Protein AF-A0A4S2MBJ7-F1 (afdb_monomer_lite)

Structure (mmCIF, N/CA/C/O backbone):
data_AF-A0A4S2MBJ7-F1
#
_entry.id   AF-A0A4S2MBJ7-F1
#
loop_
_atom_site.group_PDB
_atom_site.id
_atom_site.type_symbol
_atom_site.label_atom_id
_atom_site.label_alt_id
_atom_site.label_comp_id
_atom_site.label_asym_id
_atom_site.label_entity_id
_atom_site.label_seq_id
_atom_site.pdbx_PDB_ins_code
_atom_site.Cartn_x
_atom_site.Cartn_y
_atom_site.Cartn_z
_atom_site.occupancy
_atom_site.B_iso_or_equiv
_atom_site.auth_seq_id
_atom_site.auth_comp_id
_atom_site.auth_asym_id
_atom_site.auth_atom_id
_atom_site.pdbx_PDB_model_num
ATOM 1 N N . GLU A 1 1 ? -9.743 14.849 -0.205 1.00 60.78 1 GLU A N 1
ATOM 2 C CA . GLU A 1 1 ? -10.531 13.673 0.219 1.00 60.78 1 GLU A CA 1
ATOM 3 C C . GLU A 1 1 ? -9.682 12.418 0.472 1.00 60.78 1 GLU A C 1
ATOM 5 O O . GLU A 1 1 ? -9.339 12.201 1.622 1.00 60.78 1 GLU A O 1
ATOM 10 N N . ARG A 1 2 ? -9.233 11.635 -0.532 1.00 72.56 2 ARG A N 1
ATOM 11 C CA . ARG A 1 2 ? -8.493 10.363 -0.284 1.00 72.56 2 ARG A CA 1
ATOM 12 C C . ARG A 1 2 ? -7.245 10.479 0.608 1.00 72.56 2 ARG A C 1
ATOM 14 O O . ARG A 1 2 ? -7.073 9.661 1.504 1.00 72.56 2 ARG A O 1
ATOM 21 N N . ILE A 1 3 ? -6.382 11.467 0.362 1.00 81.25 3 ILE A N 1
ATOM 22 C CA . ILE A 1 3 ? -5.142 11.685 1.137 1.00 81.25 3 ILE A CA 1
ATOM 23 C C . ILE A 1 3 ? -5.468 12.045 2.595 1.00 81.25 3 ILE A C 1
ATOM 25 O O . ILE A 1 3 ? -4.878 11.509 3.526 1.00 81.25 3 ILE A O 1
ATOM 29 N N . GLU A 1 4 ? -6.472 12.891 2.802 1.00 84.75 4 GLU A N 1
ATOM 30 C CA . GLU 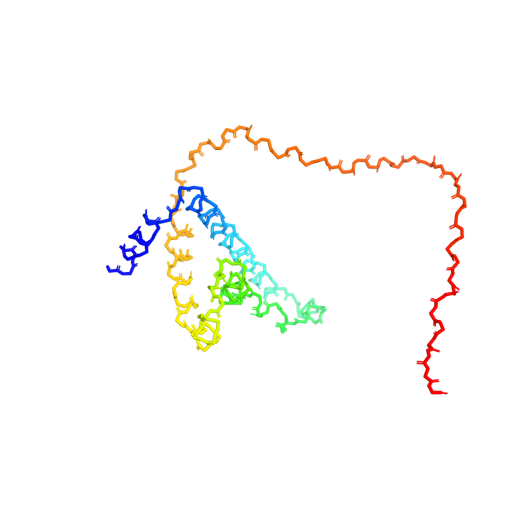A 1 4 ? -6.938 13.311 4.125 1.00 84.75 4 GLU A CA 1
ATOM 31 C C . GLU A 1 4 ? -7.528 12.140 4.922 1.00 84.75 4 GLU A C 1
ATOM 33 O O . GLU A 1 4 ? -7.189 11.951 6.089 1.00 84.75 4 GLU A O 1
ATOM 38 N N . THR A 1 5 ? -8.322 11.277 4.277 1.00 88.38 5 THR A N 1
ATOM 39 C CA . THR A 1 5 ? -8.821 10.038 4.893 1.00 88.38 5 THR A CA 1
ATOM 40 C C . THR A 1 5 ? -7.679 9.111 5.308 1.00 88.38 5 THR A C 1
ATOM 42 O O . THR A 1 5 ? -7.733 8.515 6.385 1.00 88.38 5 THR A O 1
ATOM 45 N N . VAL A 1 6 ? -6.625 9.003 4.491 1.00 89.56 6 VAL A N 1
ATOM 46 C CA . VAL A 1 6 ? -5.429 8.227 4.843 1.00 89.56 6 VAL A CA 1
ATOM 47 C C . VAL A 1 6 ? -4.712 8.854 6.038 1.00 89.56 6 VAL A C 1
ATOM 49 O O . VAL A 1 6 ? -4.372 8.129 6.969 1.00 89.56 6 VAL A O 1
ATOM 52 N N . HIS A 1 7 ? -4.534 10.176 6.089 1.00 89.38 7 HIS A N 1
ATOM 53 C CA . HIS A 1 7 ? -3.932 10.838 7.252 1.00 89.38 7 HIS A CA 1
ATOM 54 C C . HIS A 1 7 ? -4.756 10.652 8.530 1.00 89.38 7 HIS A C 1
ATOM 56 O O . HIS A 1 7 ? -4.183 10.349 9.576 1.00 89.38 7 HIS A O 1
ATOM 62 N N . LEU A 1 8 ? -6.086 10.742 8.448 1.00 92.81 8 LEU A N 1
ATOM 63 C CA . LEU A 1 8 ? -6.993 10.451 9.564 1.00 92.81 8 LEU A CA 1
ATOM 64 C C . LEU A 1 8 ? -6.882 8.992 10.023 1.00 92.81 8 LEU A C 1
ATOM 66 O O . LEU A 1 8 ? -6.863 8.718 11.223 1.00 92.81 8 LEU A O 1
ATOM 70 N N . PHE A 1 9 ? -6.779 8.048 9.087 1.00 91.50 9 PHE A N 1
ATOM 71 C CA . PHE A 1 9 ? -6.526 6.642 9.400 1.00 91.50 9 PHE A CA 1
ATOM 72 C C . PHE A 1 9 ? -5.176 6.458 10.106 1.00 91.50 9 PHE A C 1
ATOM 74 O O . PHE A 1 9 ? -5.115 5.843 11.170 1.00 91.50 9 PHE A O 1
ATOM 81 N N . LEU A 1 10 ? -4.102 7.038 9.566 1.00 90.94 10 LEU A N 1
ATOM 82 C CA . LEU A 1 10 ? -2.768 6.962 10.158 1.00 90.94 10 LEU A CA 1
ATOM 83 C C . LEU A 1 10 ? -2.747 7.596 11.556 1.00 90.94 10 LEU A C 1
ATOM 85 O O . LEU A 1 10 ? -2.129 7.048 12.468 1.00 90.94 10 LEU A O 1
ATOM 89 N N . ALA A 1 11 ? -3.465 8.700 11.769 1.00 91.69 11 ALA A N 1
ATOM 90 C CA . ALA A 1 11 ? -3.575 9.361 13.068 1.00 91.69 11 ALA A CA 1
ATOM 91 C C . ALA A 1 11 ? -4.140 8.437 14.166 1.00 91.69 11 ALA A C 1
ATOM 93 O O . ALA A 1 11 ? -3.724 8.546 15.321 1.00 91.69 11 ALA A O 1
ATOM 94 N N . LYS A 1 12 ? -5.008 7.484 13.801 1.00 94.12 12 LYS A N 1
ATOM 95 C CA . LYS A 1 12 ? -5.584 6.485 14.720 1.00 94.12 12 LYS A CA 1
ATOM 96 C C . LYS A 1 12 ? -4.634 5.333 15.062 1.00 94.12 12 LYS A C 1
ATOM 98 O O . LYS A 1 12 ? -4.880 4.618 16.028 1.00 94.12 12 LYS A O 1
ATOM 103 N N . LEU A 1 13 ? -3.571 5.124 14.285 1.00 90.69 13 LEU A N 1
ATOM 104 C CA . LEU A 1 13 ? -2.595 4.069 14.557 1.00 90.69 13 LEU A CA 1
ATOM 105 C C . LEU A 1 13 ? -1.627 4.478 15.681 1.00 90.69 13 LEU A C 1
ATOM 107 O O . LEU A 1 13 ? -1.227 5.645 15.751 1.00 90.69 13 LEU A O 1
ATOM 111 N N . PRO A 1 14 ? -1.157 3.521 16.506 1.00 95.44 14 PRO A N 1
ATOM 112 C CA . PRO A 1 14 ? -0.040 3.750 17.417 1.00 95.44 14 PRO A CA 1
ATOM 113 C C . PRO A 1 14 ? 1.183 4.315 16.685 1.00 95.44 14 PRO A C 1
ATOM 115 O O . PRO A 1 14 ? 1.459 3.948 15.540 1.00 95.44 14 PRO A O 1
ATOM 118 N N . HIS A 1 15 ? 1.951 5.181 17.354 1.00 89.94 15 HIS A N 1
ATOM 119 C CA . HIS A 1 15 ? 3.085 5.873 16.732 1.00 89.94 15 HIS A CA 1
ATOM 120 C C . HIS A 1 15 ? 4.090 4.905 16.083 1.00 89.94 15 HIS A C 1
ATOM 122 O O . HIS A 1 15 ? 4.434 5.085 14.917 1.00 89.94 15 HIS A O 1
ATOM 128 N N . LEU A 1 16 ? 4.480 3.835 16.784 1.00 93.31 16 LEU A N 1
ATOM 129 C CA . LEU A 1 16 ? 5.397 2.823 16.246 1.00 93.31 16 LEU A CA 1
ATOM 130 C C . LEU A 1 16 ? 4.850 2.146 14.982 1.00 93.31 16 LEU A C 1
ATOM 132 O O . LEU A 1 16 ? 5.592 1.933 14.026 1.00 93.31 16 LEU A O 1
ATOM 136 N N . HIS A 1 17 ? 3.545 1.860 14.940 1.00 92.25 17 HIS A N 1
ATOM 137 C CA . HIS A 1 17 ? 2.913 1.247 13.770 1.00 92.25 17 HIS A CA 1
ATOM 138 C C . HIS A 1 17 ? 2.916 2.205 12.579 1.00 92.25 17 HIS A C 1
ATOM 140 O O . HIS A 1 17 ? 3.201 1.773 11.466 1.00 92.25 17 HIS A O 1
ATOM 146 N N . ARG A 1 18 ? 2.667 3.505 12.797 1.00 92.62 18 ARG A N 1
ATOM 147 C CA . ARG A 1 18 ? 2.778 4.519 11.735 1.00 92.62 18 ARG A CA 1
ATOM 148 C C . ARG A 1 18 ? 4.184 4.582 11.146 1.00 92.62 18 ARG A C 1
ATOM 150 O O . ARG A 1 18 ? 4.327 4.583 9.926 1.00 92.62 18 ARG A O 1
ATOM 157 N N . VAL A 1 19 ? 5.206 4.653 12.002 1.00 90.75 19 VAL A N 1
ATOM 158 C CA . VAL A 1 19 ? 6.609 4.760 11.570 1.00 90.75 19 VAL A CA 1
ATOM 159 C C . VAL A 1 19 ? 7.019 3.509 10.796 1.00 90.75 19 VAL A C 1
ATOM 161 O O . VAL A 1 19 ? 7.544 3.619 9.688 1.00 90.75 19 VAL A O 1
ATOM 164 N N . CYS A 1 20 ? 6.706 2.325 11.329 1.00 92.88 20 CYS A N 1
ATOM 165 C CA . CYS A 1 20 ? 6.974 1.053 10.662 1.00 92.88 20 CYS A CA 1
ATOM 166 C C . CYS A 1 20 ? 6.260 0.966 9.306 1.00 92.88 20 CYS A C 1
ATOM 168 O O . CYS A 1 20 ? 6.893 0.668 8.294 1.00 92.88 20 CYS A O 1
ATOM 170 N N . LEU A 1 21 ? 4.968 1.306 9.256 1.00 92.75 21 LEU A N 1
ATOM 171 C CA . LEU A 1 21 ? 4.187 1.297 8.021 1.00 92.75 21 LEU A CA 1
ATOM 172 C C . LEU A 1 21 ? 4.761 2.265 6.979 1.00 92.75 21 LEU A C 1
ATOM 174 O O . LEU A 1 21 ? 4.885 1.895 5.816 1.00 92.75 21 LEU A O 1
ATOM 178 N N . SER A 1 22 ? 5.168 3.472 7.383 1.00 91.81 22 SER A N 1
ATOM 179 C CA . SER A 1 22 ? 5.835 4.425 6.486 1.00 91.81 22 SER A CA 1
ATOM 180 C C . SER A 1 22 ? 7.139 3.860 5.924 1.00 91.81 22 SER A C 1
ATOM 182 O O . SER A 1 22 ? 7.365 3.940 4.717 1.00 91.81 22 SER A O 1
ATOM 184 N N . HIS A 1 23 ? 7.966 3.240 6.769 1.00 91.38 23 HIS A N 1
ATOM 185 C CA . HIS A 1 23 ? 9.217 2.623 6.335 1.00 91.38 23 HIS A CA 1
ATOM 186 C C . HIS A 1 23 ? 8.976 1.493 5.324 1.00 91.38 23 HIS A C 1
ATOM 188 O O . HIS A 1 23 ? 9.611 1.463 4.271 1.00 91.38 23 HIS A O 1
ATOM 194 N N . VAL A 1 24 ? 8.003 0.617 5.595 1.00 91.75 24 VAL A N 1
ATOM 195 C CA . VAL A 1 24 ? 7.608 -0.463 4.679 1.00 91.75 24 VAL A CA 1
ATOM 196 C C . VAL A 1 24 ? 7.126 0.094 3.338 1.00 91.75 24 VAL A C 1
ATOM 198 O O . VAL A 1 24 ? 7.572 -0.381 2.296 1.00 91.75 24 VAL A O 1
ATOM 201 N N . MET A 1 25 ? 6.267 1.119 3.333 1.00 92.50 25 MET A N 1
ATOM 202 C CA . MET A 1 25 ? 5.749 1.699 2.084 1.00 92.50 25 MET A CA 1
ATOM 203 C C . MET A 1 25 ? 6.845 2.375 1.253 1.00 92.50 25 MET A C 1
ATOM 205 O O . MET A 1 25 ? 6.881 2.193 0.038 1.00 92.50 25 MET A O 1
ATOM 209 N N . LYS A 1 26 ? 7.786 3.080 1.892 1.00 90.88 26 LYS A N 1
ATOM 210 C CA . LYS A 1 26 ? 8.958 3.659 1.210 1.00 90.88 26 LYS A CA 1
ATOM 211 C C . LYS A 1 26 ? 9.877 2.583 0.635 1.00 90.88 26 LYS A C 1
ATOM 213 O O . LYS A 1 26 ? 10.347 2.710 -0.493 1.00 90.88 26 LYS A O 1
ATOM 218 N N . HIS A 1 27 ? 10.117 1.507 1.383 1.00 89.69 27 HIS A N 1
ATOM 219 C CA . HIS A 1 27 ? 10.926 0.395 0.891 1.00 89.69 27 HIS A CA 1
ATOM 220 C C . HIS A 1 27 ? 10.270 -0.296 -0.312 1.00 89.69 27 HIS A C 1
ATOM 222 O O . HIS A 1 27 ? 10.941 -0.601 -1.297 1.00 89.69 27 HIS A O 1
ATOM 228 N N . LEU A 1 28 ? 8.950 -0.482 -0.271 1.00 88.44 28 LEU A N 1
ATOM 229 C CA . LEU A 1 28 ? 8.193 -1.013 -1.401 1.00 88.44 28 LEU A CA 1
ATOM 230 C C . LEU A 1 28 ? 8.289 -0.122 -2.641 1.00 88.44 28 LEU A C 1
ATOM 232 O O . LEU A 1 28 ? 8.446 -0.646 -3.742 1.00 88.44 28 LEU A O 1
ATOM 236 N N . ASP A 1 29 ? 8.249 1.201 -2.478 1.00 88.44 29 ASP A N 1
ATOM 237 C CA . ASP A 1 29 ? 8.426 2.134 -3.594 1.00 88.44 29 ASP A CA 1
ATOM 238 C C . ASP A 1 29 ? 9.830 2.052 -4.206 1.00 88.44 29 ASP A C 1
ATOM 240 O O . ASP A 1 29 ? 9.980 2.025 -5.431 1.00 88.44 29 ASP A O 1
ATOM 244 N N . PHE A 1 30 ? 10.858 1.910 -3.365 1.00 88.56 30 PHE A N 1
ATOM 245 C CA . PHE A 1 30 ? 12.226 1.676 -3.820 1.00 88.56 30 PHE A CA 1
ATOM 246 C C . PHE A 1 30 ? 12.337 0.391 -4.651 1.00 88.56 30 PHE A C 1
ATOM 248 O O . PHE A 1 30 ? 12.830 0.431 -5.782 1.00 88.56 30 PHE A O 1
ATOM 255 N N . VAL A 1 31 ? 11.845 -0.738 -4.124 1.00 85.75 31 VAL A N 1
ATOM 256 C CA . VAL A 1 31 ? 11.870 -2.033 -4.826 1.00 85.75 31 VAL A CA 1
ATOM 257 C C . VAL A 1 31 ? 11.108 -1.936 -6.145 1.00 85.75 31 VAL A C 1
ATOM 259 O O . VAL A 1 31 ? 11.619 -2.347 -7.188 1.00 85.75 31 VAL A O 1
ATOM 262 N N . TRP A 1 32 ? 9.918 -1.337 -6.126 1.00 83.31 32 TRP A N 1
ATOM 263 C CA . TRP A 1 32 ? 9.095 -1.177 -7.318 1.00 83.31 32 TRP A CA 1
ATOM 264 C C . TRP A 1 32 ? 9.768 -0.297 -8.380 1.00 83.31 32 TRP A C 1
ATOM 266 O O . TRP A 1 32 ? 9.811 -0.650 -9.562 1.00 83.31 32 TRP A O 1
ATOM 276 N N . SER A 1 33 ? 10.358 0.826 -7.976 1.00 84.25 33 SER A N 1
ATOM 277 C CA . SER A 1 33 ? 11.097 1.711 -8.877 1.00 84.25 33 SER A CA 1
ATOM 278 C C . SER A 1 33 ? 12.347 1.045 -9.452 1.00 84.25 33 SER A C 1
ATOM 280 O O . SER A 1 33 ? 12.626 1.205 -10.643 1.00 84.25 33 SER A O 1
ATOM 282 N N . HIS A 1 34 ? 13.065 0.250 -8.656 1.00 83.88 34 HIS A N 1
ATOM 283 C CA . HIS A 1 34 ? 14.194 -0.547 -9.135 1.00 83.88 34 HIS A CA 1
ATOM 284 C C . HIS A 1 34 ? 13.755 -1.584 -10.179 1.00 83.88 34 HIS A C 1
ATOM 286 O O . HIS A 1 34 ? 14.369 -1.693 -11.239 1.00 83.88 34 HIS A O 1
ATOM 292 N N . GLN A 1 35 ? 12.652 -2.294 -9.934 1.00 81.94 35 GLN A N 1
ATOM 293 C CA . GLN A 1 35 ? 12.114 -3.274 -10.881 1.00 81.94 35 GLN A CA 1
ATOM 294 C C . GLN A 1 35 ? 11.710 -2.649 -12.217 1.00 81.94 35 GLN A C 1
ATOM 296 O O . GLN A 1 35 ? 12.028 -3.212 -13.263 1.00 81.94 35 GLN A O 1
ATOM 301 N N . ARG A 1 36 ? 11.081 -1.465 -12.205 1.00 81.19 36 ARG A N 1
ATOM 302 C CA . ARG A 1 36 ? 10.754 -0.735 -13.444 1.00 81.19 36 ARG A CA 1
ATOM 303 C C . ARG A 1 36 ? 12.006 -0.364 -14.239 1.00 81.19 36 ARG A C 1
ATOM 305 O O . ARG A 1 36 ? 12.015 -0.512 -15.458 1.00 81.19 36 ARG A O 1
ATOM 312 N N . LYS A 1 37 ? 13.067 0.089 -13.562 1.00 82.81 37 LYS A N 1
ATOM 313 C CA . LYS A 1 37 ? 14.353 0.405 -14.207 1.00 82.81 37 LYS A CA 1
ATOM 314 C C . LYS A 1 37 ? 15.011 -0.842 -14.796 1.00 82.81 37 LYS A C 1
ATOM 316 O O . LYS A 1 37 ? 15.436 -0.809 -15.946 1.00 82.81 37 LYS A O 1
ATOM 321 N N . LEU A 1 38 ? 15.036 -1.942 -14.043 1.00 80.50 38 LEU A N 1
ATOM 322 C CA . LEU A 1 38 ? 15.561 -3.223 -14.516 1.00 80.50 38 LEU A CA 1
ATOM 323 C C . LEU A 1 38 ? 14.786 -3.725 -15.742 1.00 80.50 38 LEU A C 1
ATOM 325 O O . LEU A 1 38 ? 15.388 -4.180 -16.708 1.00 80.50 38 LEU A O 1
ATOM 329 N N . GLN A 1 39 ? 13.458 -3.597 -15.737 1.00 76.00 39 GLN A N 1
ATOM 330 C CA . GLN A 1 39 ? 12.629 -3.957 -16.884 1.00 76.00 39 GLN A CA 1
ATOM 331 C C . GLN A 1 39 ? 12.942 -3.092 -18.109 1.00 76.00 39 GLN A C 1
ATOM 333 O O . GLN A 1 39 ? 13.059 -3.628 -19.208 1.00 76.00 39 GLN A O 1
ATOM 338 N N . ALA A 1 40 ? 13.079 -1.775 -17.930 1.00 79.00 40 ALA A N 1
ATOM 339 C CA . ALA A 1 40 ? 13.435 -0.869 -19.018 1.00 79.00 40 ALA A CA 1
ATOM 340 C C . ALA A 1 40 ? 14.790 -1.249 -19.634 1.00 79.00 40 ALA A C 1
ATOM 342 O O . ALA A 1 40 ? 14.897 -1.336 -20.854 1.00 79.00 40 ALA A O 1
ATOM 343 N N . TYR A 1 41 ? 15.776 -1.567 -18.792 1.00 77.88 41 TYR A N 1
ATOM 344 C CA . TYR A 1 41 ? 17.090 -2.036 -19.225 1.00 77.88 41 TYR A CA 1
ATOM 345 C C . TYR A 1 41 ? 17.003 -3.358 -20.008 1.00 77.88 41 TYR A C 1
ATOM 347 O O . TYR A 1 41 ? 17.478 -3.453 -21.135 1.00 77.88 41 TYR A O 1
ATOM 355 N N . LEU A 1 42 ? 16.296 -4.361 -19.480 1.00 72.31 42 LEU A N 1
ATOM 356 C CA . LEU A 1 42 ? 16.113 -5.649 -20.164 1.00 72.31 42 LEU A CA 1
ATOM 357 C C . LEU A 1 42 ? 15.299 -5.533 -21.465 1.00 72.31 42 LEU A C 1
ATOM 359 O O . LEU A 1 42 ? 15.456 -6.346 -22.376 1.00 72.31 42 LEU A O 1
ATOM 363 N N . ALA A 1 43 ? 14.422 -4.534 -21.581 1.00 70.81 43 ALA A N 1
ATOM 364 C CA . ALA A 1 43 ? 13.683 -4.273 -22.812 1.00 70.81 43 ALA A CA 1
ATOM 365 C C . ALA A 1 43 ? 14.594 -3.744 -23.933 1.00 70.81 43 ALA A C 1
ATOM 367 O O . ALA A 1 43 ? 14.335 -4.050 -25.101 1.00 70.81 43 ALA A O 1
ATOM 368 N N . THR A 1 44 ? 15.654 -3.011 -23.585 1.00 73.12 44 THR A N 1
ATOM 369 C CA . THR A 1 44 ? 16.654 -2.481 -24.525 1.00 73.12 44 THR A CA 1
ATOM 370 C C . THR A 1 44 ? 17.751 -3.481 -24.907 1.00 73.12 44 THR A C 1
ATOM 372 O O . THR A 1 44 ? 18.457 -3.243 -25.881 1.00 73.12 44 THR A O 1
ATOM 375 N N . GLU A 1 45 ? 17.869 -4.610 -24.201 1.00 67.00 45 GLU A N 1
ATOM 376 C CA . GLU A 1 45 ? 18.889 -5.628 -24.478 1.00 67.00 45 GLU A CA 1
ATOM 377 C C . GLU A 1 45 ? 18.602 -6.449 -25.763 1.00 67.00 45 GLU A C 1
ATOM 379 O O . GLU A 1 45 ? 17.429 -6.663 -26.127 1.00 67.00 45 GLU A O 1
ATOM 384 N N . PRO A 1 46 ? 19.660 -6.949 -26.442 1.00 63.94 46 PRO A N 1
ATOM 385 C CA . PRO A 1 46 ? 19.552 -7.819 -27.611 1.00 63.94 46 PRO A CA 1
ATOM 386 C C . PRO A 1 46 ? 18.723 -9.082 -27.339 1.00 63.94 46 PRO A C 1
ATOM 388 O O . PRO A 1 46 ? 18.693 -9.629 -26.236 1.00 63.94 46 PRO A O 1
ATOM 391 N N . GLN A 1 47 ? 18.049 -9.571 -28.379 1.00 60.56 47 GLN A N 1
ATOM 392 C CA . GLN A 1 47 ? 17.024 -10.620 -28.306 1.00 60.56 47 GLN A CA 1
ATOM 393 C C . GLN A 1 47 ? 17.528 -11.969 -27.751 1.00 60.56 47 GLN A C 1
ATOM 395 O O . GLN A 1 47 ? 16.732 -12.752 -27.238 1.00 60.56 47 GLN A O 1
ATOM 400 N N . GLU A 1 48 ? 18.840 -12.207 -27.771 1.00 58.66 48 GLU A N 1
ATOM 401 C CA . GLU A 1 48 ? 19.484 -13.411 -27.229 1.00 58.66 48 GLU A CA 1
ATOM 402 C C . GLU A 1 48 ? 19.420 -13.491 -25.690 1.00 58.66 48 GLU A C 1
ATOM 404 O O . GLU A 1 48 ? 19.225 -14.576 -25.142 1.00 58.66 48 GLU A O 1
ATOM 409 N N . LEU A 1 49 ? 19.461 -12.355 -24.978 1.00 55.84 49 LEU A N 1
ATOM 410 C CA . LEU A 1 49 ? 19.381 -12.316 -23.507 1.00 55.84 49 LEU A CA 1
ATOM 411 C C . LEU A 1 49 ? 17.929 -12.398 -22.989 1.00 55.84 49 LEU A C 1
ATOM 413 O O . LEU A 1 49 ? 17.668 -12.905 -21.892 1.00 55.84 49 LEU A O 1
ATOM 417 N N . LYS A 1 50 ? 16.963 -11.961 -23.811 1.00 55.31 50 LYS A N 1
ATOM 418 C CA . LYS A 1 50 ? 15.513 -12.019 -23.527 1.00 55.31 50 LYS A CA 1
ATOM 419 C C . LYS A 1 50 ? 14.968 -13.446 -23.442 1.00 55.31 50 LYS A C 1
ATOM 421 O O . LYS A 1 50 ? 13.956 -13.665 -22.784 1.00 55.31 50 LYS A O 1
ATOM 426 N N . ASN A 1 51 ? 15.631 -14.411 -24.077 1.00 56.00 51 ASN A N 1
ATOM 427 C CA . ASN A 1 51 ? 15.208 -15.814 -24.066 1.00 56.00 51 ASN A CA 1
ATOM 428 C C . ASN A 1 51 ? 15.680 -16.562 -22.806 1.00 56.00 51 ASN A C 1
ATOM 430 O O . ASN A 1 51 ? 15.018 -17.503 -22.372 1.00 56.00 51 ASN A O 1
ATOM 434 N N . ALA A 1 52 ? 16.783 -16.122 -22.183 1.00 58.03 52 ALA A N 1
ATOM 435 C CA . ALA A 1 52 ? 17.320 -16.712 -20.952 1.00 58.03 52 ALA A CA 1
ATOM 436 C C . ALA A 1 52 ? 16.544 -16.285 -19.692 1.00 58.03 52 ALA A C 1
ATOM 438 O O . ALA A 1 52 ? 16.491 -17.009 -18.699 1.00 58.03 52 ALA A O 1
ATOM 439 N N . THR A 1 53 ? 15.903 -15.116 -19.728 1.00 56.31 53 THR A N 1
ATOM 440 C CA . THR A 1 53 ? 15.032 -14.627 -18.655 1.00 56.31 53 THR A CA 1
ATOM 441 C C . THR A 1 53 ? 13.584 -14.753 -19.098 1.00 56.31 53 THR A C 1
ATOM 443 O O . THR A 1 53 ? 13.115 -13.972 -19.912 1.00 56.31 53 THR A O 1
ATOM 446 N N . SER A 1 54 ? 12.846 -15.739 -18.572 1.00 54.16 54 SER A N 1
ATOM 447 C CA . SER A 1 54 ? 11.434 -15.954 -18.918 1.00 54.16 54 SER A CA 1
ATOM 448 C C . SER A 1 54 ? 10.626 -14.653 -18.781 1.00 54.16 54 SER A C 1
ATOM 450 O O . SER A 1 54 ? 10.228 -14.275 -17.675 1.00 54.16 54 SER A O 1
ATOM 452 N N . GLY A 1 55 ? 10.362 -13.978 -19.908 1.00 55.16 55 GLY A N 1
ATOM 453 C CA . GLY A 1 55 ? 9.742 -12.647 -19.969 1.00 55.16 55 GLY A CA 1
ATOM 454 C C . GLY A 1 55 ? 8.386 -12.545 -19.259 1.00 55.16 55 GLY A C 1
ATOM 455 O O . GLY A 1 55 ? 7.982 -11.462 -18.849 1.00 55.16 55 GLY A O 1
ATOM 456 N N . SER A 1 56 ? 7.729 -13.682 -19.019 1.00 56.19 56 SER A N 1
ATOM 457 C CA . SER A 1 56 ? 6.505 -13.800 -18.219 1.00 56.19 56 SER A CA 1
ATOM 458 C C . SER A 1 56 ? 6.710 -13.480 -16.723 1.00 56.19 56 SER A C 1
ATOM 460 O O . SER A 1 56 ? 5.941 -12.707 -16.151 1.00 56.19 56 SER A O 1
ATOM 462 N N . ARG A 1 57 ? 7.774 -13.975 -16.064 1.00 57.56 57 ARG A N 1
ATOM 463 C CA . ARG A 1 57 ? 7.959 -13.769 -14.605 1.00 57.56 57 ARG A CA 1
ATOM 464 C C . ARG A 1 57 ? 8.329 -12.323 -14.259 1.00 57.56 57 ARG A C 1
ATOM 466 O O . ARG A 1 57 ? 7.864 -11.800 -13.249 1.00 57.56 57 ARG A O 1
ATOM 473 N N . LEU A 1 58 ? 9.111 -11.660 -15.111 1.00 56.62 58 LEU A N 1
ATOM 474 C CA . LEU A 1 58 ? 9.513 -10.259 -14.929 1.00 56.62 58 LEU A CA 1
ATOM 475 C C . LEU A 1 58 ? 8.338 -9.278 -15.085 1.00 56.62 58 LEU A C 1
ATOM 477 O O . LEU A 1 58 ? 8.238 -8.316 -14.323 1.00 56.62 58 LEU A O 1
ATOM 481 N N . GLN A 1 59 ? 7.403 -9.545 -16.003 1.00 60.03 59 GLN A N 1
ATOM 482 C CA . GLN A 1 59 ? 6.222 -8.694 -16.203 1.00 60.03 59 GLN A CA 1
ATOM 483 C C . GLN A 1 59 ? 5.262 -8.699 -15.002 1.00 60.03 59 GLN A C 1
ATOM 485 O O . GLN A 1 59 ? 4.626 -7.683 -14.712 1.00 60.03 59 GLN A O 1
ATOM 490 N N . HIS A 1 60 ? 5.165 -9.814 -14.270 1.00 58.94 60 HIS A N 1
ATOM 491 C CA . HIS A 1 60 ? 4.279 -9.931 -13.106 1.00 58.94 60 HIS A CA 1
ATOM 492 C C . HIS A 1 60 ? 4.804 -9.192 -11.863 1.00 58.94 60 HIS A C 1
ATOM 494 O O . HIS A 1 60 ? 4.004 -8.721 -11.049 1.00 58.94 60 HIS A O 1
ATOM 500 N N . LEU A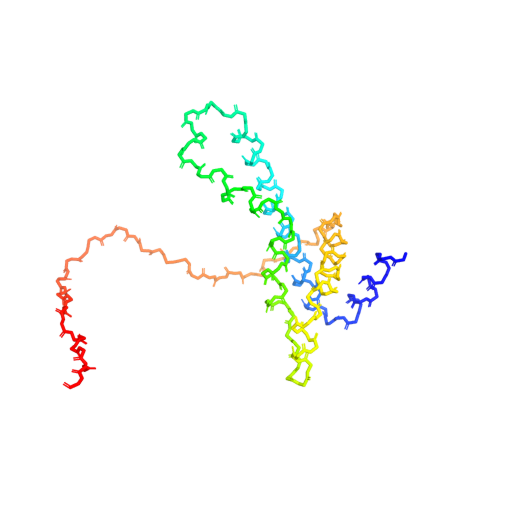 1 61 ? 6.128 -9.047 -11.737 1.00 57.06 61 LEU A N 1
ATOM 501 C CA . LEU A 1 61 ? 6.781 -8.359 -10.617 1.00 57.06 61 LEU A CA 1
ATOM 502 C C . LEU A 1 61 ? 6.662 -6.830 -10.695 1.00 57.06 61 LEU A C 1
ATOM 504 O O . LEU A 1 61 ? 6.733 -6.160 -9.673 1.00 57.06 61 LEU A O 1
ATOM 508 N N . CYS A 1 62 ? 6.426 -6.275 -11.885 1.00 61.31 62 CYS A N 1
ATOM 509 C CA . CYS A 1 62 ? 6.382 -4.825 -12.100 1.00 61.31 62 CYS A CA 1
ATOM 510 C C . CYS A 1 62 ? 5.029 -4.183 -11.747 1.00 61.31 62 CYS A C 1
ATOM 512 O O . CYS A 1 62 ? 4.906 -2.954 -11.732 1.00 61.31 62 CYS A O 1
ATOM 514 N N . LYS A 1 63 ? 4.002 -4.992 -11.456 1.00 68.75 63 LYS A N 1
ATOM 515 C CA . LYS A 1 63 ? 2.697 -4.485 -11.029 1.00 68.75 63 LYS A CA 1
ATOM 516 C C . LYS A 1 63 ? 2.754 -4.180 -9.527 1.00 68.75 63 LYS A C 1
ATOM 518 O O . LYS A 1 63 ? 2.909 -5.118 -8.745 1.00 68.75 63 LYS A O 1
ATOM 523 N N . PRO A 1 64 ? 2.552 -2.922 -9.090 1.00 65.94 64 PRO A N 1
ATOM 524 C CA . PRO A 1 64 ? 2.550 -2.583 -7.662 1.00 65.94 64 PRO A CA 1
ATOM 525 C C . PRO A 1 64 ? 1.497 -3.400 -6.895 1.00 65.94 64 PRO A C 1
ATOM 527 O O . PRO A 1 64 ? 1.718 -3.814 -5.762 1.00 65.94 64 PRO A O 1
ATOM 530 N N . ASN A 1 65 ? 0.393 -3.751 -7.560 1.00 72.56 65 ASN A N 1
ATOM 531 C CA . ASN A 1 65 ? -0.667 -4.589 -6.999 1.00 72.56 65 ASN A CA 1
ATOM 532 C C . ASN A 1 65 ? -0.191 -5.990 -6.589 1.00 72.56 65 ASN A C 1
ATOM 534 O O . ASN A 1 65 ? -0.724 -6.534 -5.626 1.00 72.56 65 ASN A O 1
ATOM 538 N N . SER A 1 66 ? 0.813 -6.559 -7.264 1.00 79.44 66 SER A N 1
ATOM 539 C CA . SER A 1 66 ? 1.370 -7.872 -6.913 1.00 79.44 66 SER A CA 1
ATOM 540 C C . SER A 1 66 ? 2.042 -7.842 -5.539 1.00 79.44 66 SER A C 1
ATOM 542 O O . SER A 1 66 ? 1.853 -8.748 -4.733 1.00 79.44 66 SER A O 1
ATOM 544 N N . TRP A 1 67 ? 2.774 -6.769 -5.239 1.00 81.81 67 TRP A N 1
ATOM 545 C CA . TRP A 1 67 ? 3.402 -6.574 -3.933 1.00 81.81 67 TRP A CA 1
ATOM 546 C C . TRP A 1 67 ? 2.365 -6.292 -2.848 1.00 81.81 67 TRP A C 1
ATOM 548 O O . TRP A 1 67 ? 2.397 -6.898 -1.779 1.00 81.81 67 TRP A O 1
ATOM 558 N N . LEU A 1 68 ? 1.386 -5.436 -3.139 1.00 86.75 68 LEU A N 1
ATOM 559 C CA . LEU A 1 68 ? 0.324 -5.102 -2.188 1.00 86.75 68 LEU A CA 1
ATOM 560 C C . LEU A 1 68 ? -0.561 -6.309 -1.834 1.00 86.75 68 LEU A C 1
ATOM 562 O O . LEU A 1 68 ? -1.029 -6.406 -0.701 1.00 86.75 68 LEU A O 1
ATOM 566 N N . LEU A 1 69 ? -0.738 -7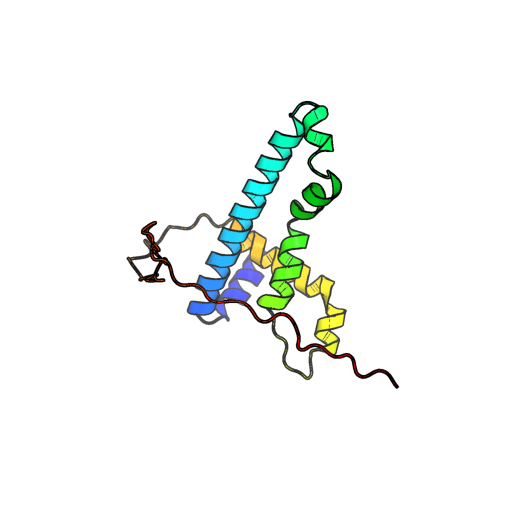.267 -2.749 1.00 86.75 69 LEU A N 1
ATOM 567 C CA . LEU A 1 69 ? -1.410 -8.543 -2.471 1.00 86.75 69 LEU A CA 1
ATOM 568 C C . LEU A 1 69 ? -0.703 -9.356 -1.383 1.00 86.75 69 LEU A C 1
ATOM 570 O O . LEU A 1 69 ? -1.362 -9.866 -0.475 1.00 86.75 69 LEU A O 1
ATOM 574 N N . VAL A 1 70 ? 0.626 -9.445 -1.448 1.00 85.31 70 VAL A N 1
ATOM 575 C CA . VAL A 1 70 ? 1.431 -10.135 -0.430 1.00 85.31 70 VAL A CA 1
ATOM 576 C C . VAL A 1 70 ? 1.357 -9.374 0.893 1.00 85.31 70 VAL A C 1
ATOM 578 O O . VAL A 1 70 ? 1.040 -9.945 1.936 1.00 85.31 70 VAL A O 1
ATOM 581 N N . PHE A 1 71 ? 1.560 -8.056 0.852 1.00 86.94 71 PHE A N 1
ATOM 582 C CA . PHE A 1 71 ? 1.576 -7.231 2.060 1.00 86.94 71 PHE A CA 1
ATOM 583 C C . PHE A 1 71 ? 0.215 -7.113 2.742 1.00 86.94 71 PHE A C 1
ATOM 585 O O . PHE A 1 71 ? 0.170 -6.961 3.959 1.00 86.94 71 PHE A O 1
ATOM 592 N N . ARG A 1 72 ? -0.897 -7.279 2.021 1.00 88.38 72 ARG A N 1
ATOM 593 C CA . ARG A 1 72 ? -2.231 -7.405 2.623 1.00 88.38 72 ARG A CA 1
ATOM 594 C C . ARG A 1 72 ? -2.287 -8.537 3.652 1.00 88.38 72 ARG A C 1
ATOM 596 O O . ARG A 1 72 ? -2.865 -8.343 4.714 1.00 88.38 72 ARG A O 1
ATOM 603 N N . GLN A 1 73 ? -1.703 -9.696 3.342 1.00 84.81 73 GLN A N 1
ATOM 604 C CA . GLN A 1 7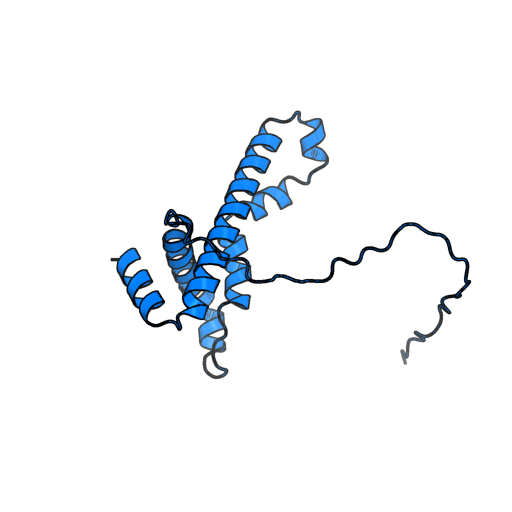3 ? -1.724 -10.870 4.225 1.00 84.81 73 GLN A CA 1
ATOM 605 C C . GLN A 1 73 ? -0.819 -10.696 5.452 1.00 84.81 73 GLN A C 1
ATOM 607 O O . GLN A 1 73 ? -1.069 -11.279 6.502 1.00 84.81 73 GLN A O 1
ATOM 612 N N . ILE A 1 74 ? 0.233 -9.884 5.321 1.00 86.62 74 ILE A N 1
ATOM 613 C CA . ILE A 1 74 ? 1.219 -9.652 6.380 1.00 86.62 74 ILE A CA 1
ATOM 614 C C . ILE A 1 74 ? 0.753 -8.537 7.321 1.00 86.62 74 ILE A C 1
ATOM 616 O O . ILE A 1 74 ? 0.823 -8.685 8.541 1.00 86.62 74 ILE A O 1
ATOM 620 N N . LEU A 1 75 ? 0.280 -7.424 6.753 1.00 88.50 75 LEU A N 1
ATOM 621 C CA . LEU A 1 75 ? -0.036 -6.198 7.485 1.00 88.50 75 LEU A CA 1
ATOM 622 C C . LEU A 1 75 ? -1.437 -6.204 8.096 1.00 88.50 75 LEU A C 1
ATOM 624 O O . LEU A 1 75 ? -1.657 -5.520 9.094 1.00 88.50 75 LEU A O 1
ATOM 628 N N . ILE A 1 76 ? -2.388 -6.937 7.509 1.00 87.75 76 ILE A N 1
ATOM 629 C CA . ILE A 1 76 ? -3.780 -6.917 7.957 1.00 87.75 76 ILE A CA 1
ATOM 630 C C . ILE A 1 76 ? -4.148 -8.285 8.521 1.00 87.75 76 ILE A C 1
ATOM 632 O O . ILE A 1 76 ? -4.244 -9.269 7.791 1.00 87.75 76 ILE A O 1
ATOM 636 N N . ARG A 1 77 ? -4.388 -8.328 9.834 1.00 86.12 77 ARG A N 1
ATOM 637 C CA . ARG A 1 77 ? -4.883 -9.513 10.539 1.00 86.12 77 ARG A CA 1
ATOM 638 C C . ARG A 1 77 ? -6.271 -9.221 11.104 1.00 86.12 77 ARG A C 1
ATOM 640 O O . ARG A 1 77 ? -6.359 -8.552 12.134 1.00 86.12 77 ARG A O 1
ATOM 647 N N . PRO A 1 78 ? -7.350 -9.656 10.435 1.00 84.62 78 PRO A N 1
ATOM 648 C CA . PRO A 1 78 ? -8.689 -9.492 10.980 1.00 84.62 78 PRO A CA 1
ATOM 649 C C . PRO A 1 78 ? -8.872 -10.389 12.219 1.00 84.62 78 PRO A C 1
ATOM 651 O O . PRO A 1 78 ? -8.255 -11.455 12.308 1.00 84.62 78 PRO A O 1
ATOM 654 N N . PRO A 1 79 ? -9.733 -10.001 13.171 1.00 88.06 79 PRO A N 1
ATOM 655 C CA . PRO A 1 79 ? -10.165 -10.902 14.233 1.00 88.06 79 PRO A CA 1
ATOM 656 C C . PRO A 1 79 ? -10.984 -12.066 13.650 1.00 88.06 79 PRO A C 1
ATOM 658 O O . PRO A 1 79 ? -11.635 -11.910 12.616 1.00 88.06 79 PRO A O 1
ATOM 661 N N . TRP A 1 80 ? -10.986 -13.217 14.335 1.00 86.62 80 TRP A N 1
ATOM 662 C CA . TRP A 1 80 ? -11.633 -14.459 13.875 1.00 86.62 80 TRP A CA 1
ATOM 663 C C . TRP A 1 80 ? -13.056 -14.290 13.314 1.00 86.62 80 TRP A C 1
ATOM 665 O O . TRP A 1 80 ? -13.311 -14.812 12.229 1.00 86.62 80 TRP A O 1
ATOM 675 N N . PRO A 1 81 ? -13.969 -13.535 13.959 1.00 92.44 81 PRO A N 1
ATOM 676 C CA . PRO A 1 81 ? -15.336 -13.379 13.457 1.00 92.44 81 PRO A CA 1
ATOM 677 C C . PRO A 1 81 ? -15.429 -12.668 12.101 1.00 92.44 81 PRO A C 1
ATOM 679 O O . PRO A 1 81 ? -16.411 -12.841 11.392 1.00 92.44 81 PRO A O 1
ATOM 682 N N . LEU A 1 82 ? -14.413 -11.882 11.732 1.00 87.88 82 LEU A N 1
ATOM 683 C CA . LEU A 1 82 ? -14.390 -11.078 10.508 1.00 87.88 82 LEU A CA 1
ATOM 684 C C . LEU A 1 82 ? -13.574 -11.732 9.384 1.00 87.88 82 LEU A C 1
ATOM 686 O O . LEU A 1 82 ? -13.331 -11.098 8.361 1.00 87.88 82 LEU A O 1
ATOM 690 N N . LEU A 1 83 ? -13.109 -12.976 9.547 1.00 85.75 83 LEU A N 1
ATOM 691 C CA . LEU A 1 83 ? -12.274 -13.640 8.539 1.00 85.75 83 LEU A CA 1
ATOM 692 C C . LEU A 1 83 ? -13.008 -13.886 7.223 1.00 85.75 83 LEU A C 1
ATOM 694 O O . LEU A 1 83 ? -12.412 -13.695 6.164 1.00 85.75 83 LEU A O 1
ATOM 698 N N . THR A 1 84 ? -14.279 -14.286 7.277 1.00 87.12 84 THR A N 1
ATOM 699 C CA . THR A 1 84 ? -15.091 -14.531 6.076 1.00 87.12 84 THR A CA 1
ATOM 700 C C . THR A 1 84 ? -15.298 -13.235 5.300 1.00 87.12 84 THR A C 1
ATOM 702 O O . THR A 1 84 ? -14.975 -13.178 4.114 1.00 87.12 84 THR A O 1
ATOM 705 N N . ASP A 1 85 ? -15.711 -12.169 5.991 1.00 85.44 85 ASP A N 1
ATOM 706 C CA . ASP A 1 85 ? -15.845 -10.821 5.426 1.00 85.44 85 ASP A CA 1
ATOM 707 C C . ASP A 1 85 ? -14.510 -10.320 4.867 1.00 85.44 85 ASP A C 1
ATOM 709 O O . ASP A 1 85 ? -14.433 -9.725 3.789 1.00 85.44 85 ASP A O 1
ATOM 713 N N . PHE A 1 86 ? -13.417 -10.624 5.568 1.00 83.81 86 PHE A N 1
ATOM 714 C CA . PHE A 1 86 ? -12.086 -10.277 5.115 1.00 83.81 86 PHE A CA 1
ATOM 715 C C . PHE A 1 86 ? -11.683 -11.041 3.855 1.00 83.81 86 PHE A C 1
ATOM 717 O O . PHE A 1 86 ? -11.058 -10.454 2.972 1.00 83.81 86 PHE A O 1
ATOM 724 N N . ALA A 1 87 ? -12.018 -12.324 3.742 1.00 83.50 87 ALA A N 1
ATOM 725 C CA . ALA A 1 87 ? -11.710 -13.135 2.570 1.00 83.50 87 ALA A CA 1
ATOM 726 C C . ALA A 1 87 ? -12.442 -12.620 1.322 1.00 83.50 87 ALA A C 1
ATOM 728 O O . ALA A 1 87 ? -11.821 -12.502 0.264 1.00 83.50 87 ALA A O 1
ATOM 729 N N . VAL A 1 88 ? -13.715 -12.231 1.457 1.00 87.75 88 VAL A N 1
ATOM 730 C CA . VAL A 1 88 ? -14.513 -11.692 0.340 1.00 87.75 88 VAL A CA 1
ATOM 731 C C . VAL A 1 88 ? -14.172 -10.230 0.011 1.00 87.75 88 VAL A C 1
ATOM 733 O O . VAL A 1 88 ? -14.283 -9.812 -1.139 1.00 87.75 88 VAL A O 1
ATOM 736 N N . GLY A 1 89 ? -13.671 -9.456 0.979 1.00 85.25 89 GLY A N 1
ATOM 737 C CA . GLY A 1 89 ? -13.331 -8.032 0.842 1.00 85.25 89 GLY A CA 1
ATOM 738 C C . GLY A 1 89 ? -11.985 -7.715 0.171 1.00 85.25 89 GLY A C 1
ATOM 739 O O . GLY A 1 89 ? -11.417 -6.647 0.416 1.00 85.25 89 GLY A O 1
ATOM 740 N N . LEU A 1 90 ? -11.424 -8.620 -0.641 1.00 86.06 90 LEU A N 1
ATOM 741 C CA . LEU A 1 90 ? -10.087 -8.470 -1.240 1.00 86.06 90 LEU A CA 1
ATOM 742 C C . LEU A 1 90 ? -9.886 -7.116 -1.940 1.00 86.06 90 LEU A C 1
ATOM 744 O O . LEU A 1 90 ? -8.915 -6.414 -1.649 1.00 86.06 90 LEU A O 1
ATOM 748 N N . GLU A 1 91 ? -10.814 -6.745 -2.819 1.00 86.94 91 GLU A N 1
ATOM 749 C CA . GLU A 1 91 ? -10.733 -5.535 -3.645 1.00 86.94 91 GLU A CA 1
ATOM 750 C C . GLU A 1 91 ? -10.717 -4.256 -2.795 1.00 86.94 91 GLU A C 1
ATOM 752 O O . GLU A 1 91 ? -9.929 -3.340 -3.035 1.00 86.94 91 GLU A O 1
ATOM 757 N N . VAL A 1 92 ? -11.541 -4.206 -1.745 1.00 88.19 92 VAL A N 1
ATOM 758 C CA . VAL A 1 92 ? -11.629 -3.049 -0.844 1.00 88.19 92 VAL A CA 1
ATOM 759 C C . VAL A 1 92 ? -10.318 -2.870 -0.080 1.00 88.19 92 VAL A C 1
ATOM 761 O O . VAL A 1 92 ? -9.786 -1.760 -0.004 1.00 88.19 92 VAL A O 1
ATOM 764 N N . HIS A 1 93 ? -9.749 -3.964 0.431 1.00 87.62 93 HIS A N 1
ATOM 765 C CA . HIS A 1 93 ? -8.484 -3.922 1.168 1.00 87.62 93 HIS A CA 1
ATOM 766 C C . HIS A 1 93 ? -7.309 -3.536 0.274 1.00 87.62 93 HIS A C 1
ATOM 768 O O . HIS A 1 93 ? -6.443 -2.778 0.705 1.00 87.62 93 HIS A O 1
ATOM 774 N N . LEU A 1 94 ? -7.288 -4.008 -0.975 1.00 89.00 94 LEU A N 1
ATOM 775 C CA . LEU A 1 94 ? -6.263 -3.604 -1.934 1.00 89.00 94 LEU A CA 1
ATOM 776 C C . LEU A 1 94 ? -6.354 -2.120 -2.268 1.00 89.00 94 LEU A C 1
ATOM 778 O O . LEU A 1 94 ? -5.327 -1.448 -2.256 1.00 89.00 94 LEU A O 1
ATOM 782 N N . ARG A 1 95 ? -7.557 -1.580 -2.489 1.00 89.12 95 ARG A N 1
ATOM 783 C CA . ARG A 1 95 ? -7.741 -0.138 -2.731 1.00 89.12 95 ARG A CA 1
ATOM 784 C C . ARG A 1 95 ? -7.320 0.712 -1.538 1.00 89.12 95 ARG A C 1
ATOM 786 O O . ARG A 1 95 ? -6.690 1.753 -1.723 1.00 89.12 95 ARG A O 1
ATOM 793 N N . ALA A 1 96 ? -7.633 0.269 -0.321 1.00 89.44 96 ALA A N 1
ATOM 794 C CA . ALA A 1 96 ? -7.187 0.940 0.895 1.00 89.44 96 ALA A CA 1
ATOM 795 C C . ALA A 1 96 ? -5.655 0.920 1.013 1.00 89.44 96 ALA A C 1
ATOM 797 O O . ALA A 1 96 ? -5.035 1.960 1.236 1.00 89.44 96 ALA A O 1
ATOM 798 N N . LEU A 1 97 ? -5.031 -0.241 0.792 1.00 90.56 97 LEU A N 1
ATOM 799 C CA . LEU A 1 97 ? -3.580 -0.388 0.872 1.00 90.56 97 LEU A CA 1
ATOM 800 C C . LEU A 1 97 ? -2.859 0.388 -0.240 1.00 90.56 97 LEU A C 1
ATOM 802 O O . LEU A 1 97 ? -1.817 0.977 0.018 1.00 90.56 97 LEU A O 1
ATOM 806 N N . GLN A 1 98 ? -3.434 0.466 -1.442 1.00 90.31 98 GLN A N 1
ATOM 807 C CA . GLN A 1 98 ? -2.954 1.331 -2.524 1.00 90.31 98 GLN A CA 1
ATOM 808 C C . GLN A 1 98 ? -3.003 2.808 -2.131 1.00 90.31 98 GLN A C 1
ATOM 810 O O . GLN A 1 98 ? -2.042 3.530 -2.376 1.00 90.31 98 GLN A O 1
ATOM 815 N N . ALA A 1 99 ? -4.097 3.270 -1.517 1.00 90.12 99 ALA A N 1
ATOM 816 C CA . ALA A 1 99 ? -4.211 4.657 -1.073 1.00 90.12 99 ALA A CA 1
ATOM 817 C C . ALA A 1 99 ? -3.161 4.995 -0.001 1.00 90.12 99 ALA A C 1
ATOM 819 O O . ALA A 1 99 ? -2.523 6.047 -0.073 1.00 90.12 99 ALA A O 1
ATOM 820 N N . VAL A 1 100 ? -2.937 4.082 0.949 1.00 91.31 100 VAL A N 1
ATOM 821 C CA . VAL A 1 100 ? -1.876 4.198 1.961 1.00 91.31 100 VAL A CA 1
ATOM 822 C C . VAL A 1 100 ? -0.493 4.202 1.313 1.00 91.31 100 VAL A C 1
ATOM 824 O O . VAL A 1 100 ? 0.312 5.080 1.616 1.00 91.31 100 VAL A O 1
ATOM 827 N N . PHE A 1 101 ? -0.232 3.259 0.405 1.00 90.94 101 PHE A N 1
ATOM 828 C CA . PHE A 1 101 ? 1.031 3.156 -0.318 1.00 90.94 101 PHE A CA 1
ATOM 829 C C . PHE A 1 101 ? 1.331 4.447 -1.070 1.00 90.94 101 PHE A C 1
ATOM 831 O O . PHE A 1 101 ? 2.364 5.050 -0.821 1.00 90.94 101 PHE A O 1
ATOM 838 N N . LEU A 1 102 ? 0.409 4.923 -1.909 1.00 88.75 102 LEU A N 1
ATOM 839 C CA . LEU A 1 102 ? 0.604 6.145 -2.689 1.00 88.75 102 LEU A CA 1
ATOM 840 C C . LEU A 1 102 ? 0.843 7.360 -1.790 1.00 88.75 102 LEU A C 1
ATOM 842 O O . LEU A 1 102 ? 1.734 8.145 -2.075 1.00 88.75 102 LEU A O 1
ATOM 846 N N . THR A 1 103 ? 0.103 7.487 -0.685 1.00 89.25 103 THR A N 1
ATOM 847 C CA . THR A 1 103 ? 0.265 8.618 0.243 1.00 89.25 103 THR A CA 1
ATOM 848 C C . THR A 1 103 ? 1.629 8.600 0.939 1.00 89.25 103 THR A C 1
ATOM 850 O O . THR A 1 103 ? 2.227 9.653 1.122 1.00 89.25 103 THR A O 1
ATOM 853 N N . LEU A 1 104 ? 2.131 7.422 1.329 1.00 88.44 104 LEU A N 1
ATOM 854 C CA . LEU A 1 104 ? 3.365 7.287 2.116 1.00 88.44 104 LEU A CA 1
ATOM 855 C C . LEU A 1 104 ? 4.635 7.116 1.271 1.00 88.44 104 LEU A C 1
ATOM 857 O O . LEU A 1 104 ? 5.723 7.473 1.727 1.00 88.44 104 LEU A O 1
ATOM 861 N N . ALA A 1 105 ? 4.508 6.565 0.066 1.00 83.62 105 ALA A N 1
ATOM 862 C CA . ALA A 1 105 ? 5.603 6.381 -0.880 1.00 83.62 105 ALA A CA 1
ATOM 863 C C . ALA A 1 105 ? 6.063 7.718 -1.472 1.00 83.62 105 ALA A C 1
ATOM 865 O O . ALA A 1 105 ? 7.260 7.960 -1.580 1.00 83.62 105 ALA A O 1
ATOM 866 N N . THR A 1 106 ? 5.124 8.611 -1.813 1.00 68.31 106 THR A N 1
ATOM 867 C CA . THR A 1 106 ? 5.439 9.886 -2.482 1.00 68.31 106 THR A CA 1
ATOM 868 C C . THR A 1 106 ? 5.758 11.022 -1.520 1.00 68.31 106 THR A C 1
ATOM 870 O O . THR A 1 106 ? 6.248 12.067 -1.948 1.00 68.31 106 THR A O 1
ATOM 873 N N . THR A 1 107 ? 5.479 10.864 -0.224 1.00 61.81 107 THR A N 1
ATOM 874 C CA . THR A 1 107 ? 5.934 11.826 0.782 1.00 61.81 107 THR A CA 1
ATOM 875 C C . THR A 1 107 ? 7.452 11.757 0.886 1.00 61.81 107 THR A C 1
ATOM 877 O O . THR A 1 107 ? 7.993 10.856 1.536 1.00 61.81 107 THR A O 1
ATOM 880 N N . SER A 1 108 ? 8.119 12.721 0.239 1.00 50.47 108 SER A N 1
ATOM 881 C CA . SER A 1 108 ? 9.518 13.068 0.491 1.00 50.47 108 SER A CA 1
ATOM 882 C C . SER A 1 108 ? 9.703 13.137 2.000 1.00 50.47 108 SER A C 1
ATOM 884 O O . SER A 1 108 ? 9.130 13.994 2.670 1.00 50.47 108 SER A O 1
ATOM 886 N N . GLY A 1 109 ? 10.391 12.148 2.560 1.00 52.28 109 GLY A N 1
ATOM 887 C CA . GLY A 1 109 ? 10.704 12.195 3.970 1.00 52.28 109 GLY A CA 1
ATOM 888 C C . GLY A 1 109 ? 11.747 13.272 4.169 1.00 52.28 109 GLY A C 1
ATOM 889 O O . GLY A 1 109 ? 12.866 13.094 3.696 1.00 52.28 109 GLY A O 1
ATOM 890 N N . ASP A 1 110 ? 11.407 14.295 4.953 1.00 45.12 110 ASP A N 1
ATOM 891 C CA . ASP A 1 110 ? 12.320 14.744 5.997 1.00 45.12 110 ASP A CA 1
ATOM 892 C C . ASP A 1 110 ? 12.883 13.480 6.643 1.00 45.12 110 ASP A C 1
ATOM 894 O O . ASP A 1 110 ? 12.210 12.741 7.374 1.00 45.12 110 ASP A O 1
ATOM 898 N N . THR A 1 111 ? 14.108 13.157 6.258 1.00 43.53 111 THR A N 1
ATOM 899 C CA . THR A 1 111 ? 14.957 12.235 6.976 1.00 43.53 111 THR A CA 1
ATOM 900 C C . THR A 1 111 ? 15.228 12.892 8.317 1.00 43.53 111 THR A C 1
ATOM 902 O O . THR A 1 111 ? 16.258 13.533 8.504 1.00 43.53 111 THR A O 1
ATOM 905 N N . ALA A 1 112 ? 14.299 12.748 9.265 1.00 44.06 112 ALA A N 1
ATOM 906 C CA . ALA A 1 112 ? 14.687 12.772 10.661 1.00 44.06 112 ALA A CA 1
ATOM 907 C C . ALA A 1 112 ? 15.834 11.755 10.763 1.00 44.06 112 ALA A C 1
ATOM 909 O O . ALA A 1 112 ? 15.629 10.601 10.360 1.00 44.06 112 ALA A O 1
ATOM 910 N N . PRO A 1 113 ? 17.050 12.174 11.161 1.00 40.44 113 PRO A N 1
ATOM 911 C CA . PRO A 1 113 ? 18.184 11.276 11.206 1.00 40.44 113 PRO A CA 1
ATOM 912 C C . PRO A 1 113 ? 17.773 10.145 12.133 1.00 40.44 113 PRO A C 1
ATOM 914 O O . PRO A 1 113 ? 17.515 10.357 13.319 1.00 40.44 113 PRO A O 1
ATOM 917 N N . LEU A 1 114 ? 17.637 8.947 11.570 1.00 47.75 114 LEU A N 1
ATOM 918 C CA . LEU A 1 114 ? 17.611 7.740 12.366 1.00 47.75 114 LEU A CA 1
ATOM 919 C C . LEU A 1 114 ? 18.967 7.747 13.070 1.00 47.75 114 LEU A C 1
ATOM 921 O O . LEU A 1 114 ? 19.989 7.417 12.470 1.00 47.75 114 LEU A O 1
ATOM 925 N N . GLY A 1 115 ? 18.982 8.227 14.316 1.00 40.19 115 GLY A N 1
ATOM 926 C CA . GLY A 1 115 ? 20.108 8.036 15.217 1.00 40.19 115 GLY A CA 1
ATOM 927 C C . GLY A 1 115 ? 20.473 6.550 15.233 1.00 40.19 115 GLY A C 1
ATOM 928 O O . GLY A 1 115 ? 19.639 5.721 14.857 1.00 40.19 115 GLY A O 1
ATOM 929 N N . PRO A 1 116 ? 21.705 6.194 15.623 1.00 44.69 116 PRO A N 1
ATOM 930 C CA . PRO A 1 116 ? 22.245 4.850 15.466 1.00 44.69 116 PRO A CA 1
ATOM 931 C C . PRO A 1 116 ? 21.513 3.869 16.393 1.00 44.69 116 PRO A C 1
ATOM 933 O O . PRO A 1 116 ? 22.005 3.483 17.446 1.00 44.69 116 PRO A O 1
ATOM 936 N N . ALA A 1 117 ? 20.310 3.458 16.011 1.00 46.72 117 ALA A N 1
ATOM 937 C CA . ALA A 1 117 ? 19.541 2.410 16.649 1.00 46.72 117 ALA A CA 1
ATOM 938 C C . ALA A 1 117 ? 19.912 1.094 15.962 1.00 46.72 117 ALA A C 1
ATOM 940 O O . ALA A 1 117 ? 19.206 0.588 15.096 1.00 46.72 117 ALA A O 1
ATOM 941 N N . ILE A 1 118 ? 21.108 0.621 16.314 1.00 50.62 118 ILE A N 1
ATOM 942 C CA . ILE A 1 118 ? 21.422 -0.772 16.644 1.00 50.62 118 ILE A CA 1
ATOM 943 C C . ILE A 1 118 ? 20.539 -1.803 15.914 1.00 50.62 118 ILE A C 1
ATOM 945 O O . ILE A 1 118 ? 19.620 -2.382 16.486 1.00 50.62 118 ILE A O 1
ATOM 949 N N . LEU A 1 119 ? 20.885 -2.105 14.664 1.00 45.88 119 LEU A N 1
ATOM 950 C CA . LEU A 1 119 ? 20.699 -3.448 14.117 1.00 45.88 119 LEU A CA 1
ATOM 951 C C . LEU A 1 119 ? 22.026 -4.194 14.280 1.00 45.88 119 LEU A C 1
ATOM 953 O O . LEU A 1 119 ? 22.716 -4.486 13.309 1.00 45.88 119 LEU A O 1
ATOM 957 N N . ASN A 1 120 ? 22.388 -4.497 15.531 1.00 45.53 120 ASN A N 1
ATOM 958 C CA . ASN A 1 120 ? 23.383 -5.528 15.833 1.00 45.53 120 ASN A CA 1
ATOM 959 C C . ASN A 1 120 ? 22.748 -6.896 15.555 1.00 45.53 120 ASN A C 1
ATOM 961 O O . ASN A 1 120 ? 22.435 -7.656 16.468 1.00 45.53 120 ASN A O 1
ATOM 965 N N . LEU A 1 121 ? 22.502 -7.189 14.281 1.00 45.53 121 LEU A N 1
ATOM 966 C CA . LEU A 1 121 ? 22.352 -8.562 13.830 1.00 45.53 121 LEU A CA 1
ATOM 967 C C . LEU A 1 121 ? 23.775 -9.092 13.633 1.00 45.53 121 LEU A C 1
ATOM 969 O O . LEU A 1 121 ? 24.512 -8.508 12.836 1.00 45.53 121 LEU A O 1
ATOM 973 N N . PRO A 1 122 ? 24.198 -10.147 14.351 1.00 40.25 122 PRO A N 1
ATOM 974 C CA . PRO A 1 122 ? 25.502 -10.742 14.119 1.00 40.25 122 PRO A CA 1
ATOM 975 C C . PRO A 1 122 ? 25.526 -11.263 12.681 1.00 40.25 122 PRO A C 1
ATOM 977 O O . PRO A 1 122 ? 24.822 -12.219 12.351 1.00 40.25 122 PRO A O 1
ATOM 980 N N . LEU A 1 123 ? 26.307 -10.624 11.808 1.00 40.81 123 LEU A N 1
ATOM 981 C CA . LEU A 1 123 ? 26.689 -11.255 10.553 1.00 40.81 123 LEU A CA 1
ATOM 982 C C . LEU A 1 123 ? 27.501 -12.505 10.921 1.00 40.81 123 LEU A C 1
ATOM 984 O O . LEU A 1 123 ? 28.463 -12.383 11.683 1.00 40.81 123 LEU A O 1
ATOM 988 N N . PRO A 1 124 ? 27.173 -13.699 10.401 1.00 42.56 124 PRO A N 1
ATOM 989 C CA . PRO A 1 124 ? 28.055 -14.840 10.545 1.00 42.56 124 PRO A CA 1
ATOM 990 C C . PRO A 1 124 ? 29.299 -14.588 9.686 1.00 42.56 124 PRO A C 1
ATOM 992 O O . PRO A 1 124 ? 29.328 -14.886 8.494 1.00 42.56 124 PRO A O 1
ATOM 995 N N . THR A 1 125 ? 30.348 -14.039 10.289 1.00 45.59 125 THR A N 1
ATOM 996 C CA . THR A 1 125 ? 31.709 -14.106 9.758 1.00 45.59 125 THR A CA 1
ATOM 997 C C . THR A 1 125 ? 32.241 -15.507 10.019 1.00 45.59 125 THR A C 1
ATOM 999 O O . THR A 1 125 ? 32.934 -15.745 11.006 1.00 45.59 125 THR A O 1
ATOM 1002 N N . LYS A 1 126 ? 31.903 -16.462 9.150 1.00 38.47 126 LYS A N 1
ATOM 1003 C CA . LYS A 1 126 ? 32.746 -17.650 9.000 1.00 38.47 126 LYS A CA 1
ATOM 1004 C C . LYS A 1 126 ? 33.815 -17.334 7.967 1.00 38.47 126 LYS A C 1
ATOM 1006 O O . LYS A 1 126 ? 33.572 -17.350 6.764 1.00 38.47 126 LYS A O 1
ATOM 1011 N N . SER A 1 127 ? 34.982 -16.987 8.495 1.00 36.50 127 SER A N 1
ATOM 1012 C CA . SER A 1 127 ? 36.260 -17.036 7.805 1.00 36.50 127 SER A CA 1
ATOM 1013 C C . SER A 1 127 ? 36.465 -18.419 7.190 1.00 36.50 127 SER A C 1
ATOM 1015 O O . SER A 1 127 ? 36.240 -19.434 7.849 1.00 36.50 127 SER A O 1
ATOM 1017 N N . LEU A 1 128 ? 36.934 -18.436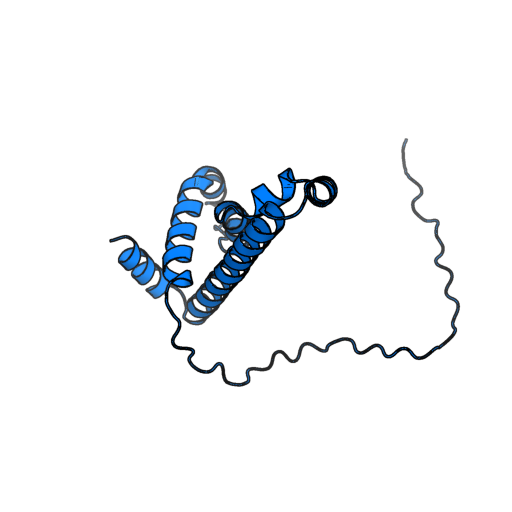 5.944 1.00 43.75 128 LEU A N 1
ATOM 1018 C CA . LEU A 1 128 ? 37.700 -19.541 5.384 1.00 43.75 128 LEU A CA 1
ATOM 1019 C C . LEU A 1 128 ? 38.884 -19.827 6.317 1.00 43.75 128 LEU A C 1
ATOM 1021 O O . LEU A 1 128 ? 39.862 -19.086 6.323 1.00 43.75 128 LEU A O 1
ATOM 1025 N N . ALA A 1 129 ? 38.766 -20.869 7.125 1.00 35.62 129 ALA A N 1
ATOM 1026 C CA . ALA A 1 129 ? 39.891 -21.573 7.709 1.00 35.62 129 ALA A CA 1
ATOM 1027 C C . ALA A 1 129 ? 39.451 -23.024 7.881 1.00 35.62 129 ALA A C 1
ATOM 1029 O O . ALA A 1 129 ? 38.396 -23.310 8.448 1.00 35.62 129 ALA A O 1
ATOM 1030 N N . GLU A 1 130 ? 40.235 -23.891 7.263 1.00 42.38 130 GLU A N 1
ATOM 1031 C CA . GLU A 1 130 ? 40.154 -25.337 7.297 1.00 42.38 130 GLU A CA 1
ATOM 1032 C C . GLU A 1 130 ? 39.985 -25.827 8.736 1.00 42.38 130 GLU A C 1
ATOM 1034 O O . GLU A 1 130 ? 40.764 -25.460 9.609 1.00 42.38 130 GLU A O 1
ATOM 1039 N N . ASP A 1 131 ? 39.001 -26.693 8.968 1.00 31.94 131 ASP A N 1
ATOM 1040 C CA . ASP A 1 131 ? 39.259 -27.806 9.865 1.00 31.94 131 ASP A CA 1
ATOM 1041 C C . ASP A 1 131 ? 38.447 -29.028 9.447 1.00 31.94 131 ASP A C 1
ATOM 1043 O O . ASP A 1 131 ? 37.231 -28.996 9.230 1.00 31.94 131 ASP A O 1
ATOM 1047 N N . SER A 1 132 ? 39.202 -30.098 9.262 1.00 43.62 132 SER A N 1
ATOM 1048 C CA . SER A 1 132 ? 38.772 -31.427 8.885 1.00 43.62 132 SER A CA 1
ATOM 1049 C C . SER A 1 132 ? 38.064 -32.079 10.067 1.00 43.62 132 SER A C 1
ATOM 1051 O O . SER A 1 132 ? 38.698 -32.386 11.070 1.00 43.62 132 SER A O 1
ATOM 1053 N N . ALA A 1 133 ? 36.778 -32.387 9.925 1.00 35.41 133 ALA A N 1
ATOM 1054 C CA . ALA A 1 133 ? 36.160 -33.469 10.681 1.00 35.41 133 ALA A CA 1
ATOM 1055 C C . ALA A 1 133 ? 34.990 -34.046 9.884 1.00 35.41 133 ALA A C 1
ATOM 1057 O O . ALA A 1 133 ? 33.967 -33.393 9.667 1.00 35.41 133 ALA A O 1
ATOM 1058 N N . GLU A 1 134 ? 35.185 -35.282 9.430 1.00 44.47 134 GLU A N 1
ATOM 1059 C CA . GLU A 1 134 ? 34.153 -36.171 8.916 1.00 44.47 134 GLU A CA 1
ATOM 1060 C C . GLU A 1 134 ? 32.895 -36.109 9.785 1.00 44.47 134 GLU A C 1
ATOM 1062 O O . GLU A 1 134 ? 32.943 -36.342 10.990 1.00 44.47 134 GLU A O 1
ATOM 1067 N N . ASN A 1 135 ? 31.740 -35.895 9.162 1.00 33.91 135 ASN A N 1
ATOM 1068 C CA . ASN A 1 135 ? 30.504 -36.411 9.722 1.00 33.91 135 ASN A CA 1
ATOM 1069 C C . ASN A 1 135 ? 29.620 -36.905 8.581 1.00 33.91 135 ASN A C 1
ATOM 1071 O O . ASN A 1 135 ? 29.018 -36.130 7.838 1.00 33.91 135 ASN A O 1
ATOM 1075 N N . ARG A 1 136 ? 29.615 -38.232 8.419 1.00 35.59 136 ARG A N 1
ATOM 1076 C CA . ARG A 1 136 ? 28.708 -38.968 7.538 1.00 35.59 136 ARG A CA 1
ATOM 1077 C C . ARG A 1 136 ? 27.275 -38.593 7.896 1.00 35.59 136 ARG A C 1
ATOM 1079 O O . ARG A 1 136 ? 26.821 -38.868 9.003 1.00 35.59 136 ARG A O 1
ATOM 1086 N N . CYS A 1 137 ? 26.547 -38.009 6.954 1.00 34.28 137 CYS A N 1
ATOM 1087 C CA . CYS A 1 137 ? 25.097 -37.977 7.046 1.00 34.28 137 CYS A CA 1
ATOM 1088 C C . CYS A 1 137 ? 24.568 -39.359 6.657 1.00 34.28 137 CYS A C 1
ATOM 1090 O O . CYS A 1 137 ? 24.601 -39.740 5.489 1.00 34.28 137 CYS A O 1
ATOM 1092 N N . ASP A 1 138 ? 24.117 -40.092 7.671 1.00 34.94 138 ASP A N 1
ATOM 1093 C CA . ASP A 1 138 ? 23.308 -41.303 7.572 1.00 34.94 138 ASP A CA 1
ATOM 1094 C C . ASP A 1 138 ? 22.001 -40.962 6.833 1.00 34.94 138 ASP A C 1
ATOM 1096 O O . ASP A 1 138 ? 21.051 -40.404 7.392 1.00 34.94 138 ASP A O 1
ATOM 1100 N N . VAL A 1 139 ? 21.984 -41.222 5.528 1.00 43.72 139 VAL A N 1
ATOM 1101 C CA . VAL A 1 139 ? 20.781 -41.198 4.699 1.00 43.72 139 VAL A CA 1
ATOM 1102 C C . VAL A 1 139 ? 20.183 -42.590 4.787 1.00 43.72 139 VAL A C 1
ATOM 1104 O O . VAL A 1 139 ? 20.557 -43.439 3.998 1.00 43.72 139 VAL A O 1
ATOM 1107 N N . ASP A 1 140 ? 19.306 -42.831 5.763 1.00 43.03 140 ASP A N 1
ATOM 1108 C CA . ASP A 1 140 ? 18.216 -43.810 5.630 1.00 43.03 140 ASP A CA 1
ATOM 1109 C C . ASP A 1 140 ? 17.334 -43.841 6.881 1.00 43.03 140 ASP A C 1
ATOM 1111 O O . ASP A 1 140 ? 17.507 -44.646 7.797 1.00 43.03 140 ASP A O 1
ATOM 1115 N N . LYS A 1 141 ? 16.322 -42.965 6.927 1.00 43.53 141 LYS A N 1
ATOM 1116 C CA . LYS A 1 141 ? 15.183 -43.157 7.839 1.00 43.53 141 LYS A CA 1
ATOM 1117 C C . LYS A 1 141 ? 13.906 -42.459 7.378 1.00 43.53 141 LYS A C 1
ATOM 1119 O O . LYS A 1 141 ? 13.251 -41.761 8.139 1.00 43.53 141 LYS A O 1
ATOM 1124 N N . TYR A 1 142 ? 13.502 -42.717 6.138 1.00 41.44 142 TYR A N 1
ATOM 1125 C CA . TYR A 1 142 ? 12.102 -42.556 5.733 1.00 41.44 142 TYR A CA 1
ATOM 1126 C C . TYR A 1 142 ? 11.615 -43.831 5.050 1.00 41.44 142 TYR A C 1
ATOM 1128 O O . TYR A 1 142 ? 11.417 -43.900 3.839 1.00 41.44 142 TYR A O 1
ATOM 1136 N N . LYS A 1 143 ? 11.415 -44.874 5.864 1.00 40.19 143 LYS A N 1
ATOM 11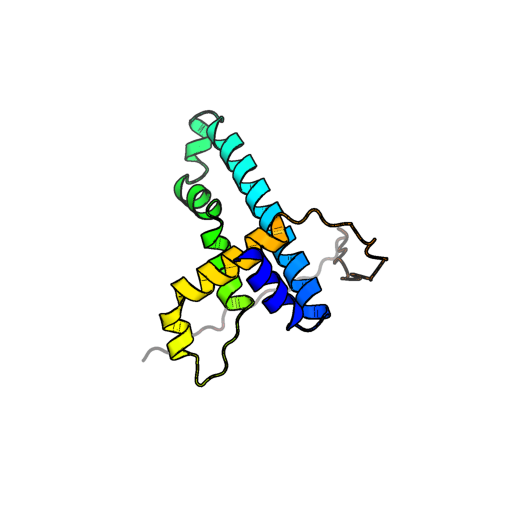37 C CA . LYS A 1 143 ? 10.637 -46.045 5.466 1.00 40.19 143 LYS A CA 1
ATOM 1138 C C . LYS A 1 143 ? 9.163 -45.628 5.449 1.00 40.19 143 LYS A C 1
ATOM 1140 O O . LYS A 1 143 ? 8.558 -45.453 6.507 1.00 40.19 143 LYS A O 1
ATOM 1145 N N . ARG A 1 144 ? 8.632 -45.416 4.241 1.00 40.88 144 ARG A N 1
ATOM 1146 C CA . ARG A 1 144 ? 7.196 -45.299 3.953 1.00 40.88 144 ARG A CA 1
ATOM 1147 C C . ARG A 1 144 ? 6.449 -46.449 4.636 1.00 40.88 144 ARG A C 1
ATOM 1149 O O . ARG A 1 144 ? 6.847 -47.604 4.498 1.00 40.88 144 ARG A O 1
ATOM 1156 N N . ARG A 1 145 ? 5.400 -46.117 5.389 1.00 46.09 145 ARG A N 1
ATOM 1157 C CA . ARG A 1 145 ? 4.307 -47.041 5.690 1.00 46.09 145 ARG A CA 1
ATOM 1158 C C . ARG A 1 145 ? 3.244 -46.774 4.637 1.00 46.09 145 ARG A C 1
ATOM 1160 O O . ARG A 1 145 ? 2.571 -45.758 4.740 1.00 46.09 145 ARG A O 1
ATOM 1167 N N . ASP A 1 146 ? 3.165 -47.662 3.662 1.00 41.28 146 ASP A N 1
ATOM 1168 C CA . ASP A 1 146 ? 1.970 -47.885 2.859 1.00 41.28 146 ASP A CA 1
ATOM 1169 C C . ASP A 1 146 ? 1.623 -49.370 3.056 1.00 41.28 146 ASP A C 1
ATOM 1171 O O . ASP A 1 146 ? 2.513 -50.213 2.915 1.00 41.28 146 ASP A O 1
ATOM 1175 N N . ASP A 1 147 ? 0.378 -49.592 3.488 1.00 40.97 147 ASP A N 1
ATOM 1176 C CA . ASP A 1 147 ? -0.466 -50.804 3.498 1.00 40.97 147 ASP A CA 1
ATOM 1177 C C . ASP A 1 147 ? 0.088 -52.154 4.004 1.00 40.97 147 ASP A C 1
ATOM 1179 O O . ASP A 1 147 ? 0.864 -52.840 3.300 1.00 40.97 147 ASP A O 1
#

Secondary structure (DSSP, 8-state):
-HHHHHHHHHHHS-HHHHHHHHHHHHHHHHHHHHHHHHHHHHHHS-HHHHHHS-HHHHHHHT-HHHHHHHHHHHH----GGGHHHHHHTHHHHHHHHHHHHHHHHSS----------------------------------------

Organism: Opisthorchis felineus (NCBI:txid147828)

Radius of gyration: 23.01 Å; chains: 1; bounding box: 56×66×46 Å

pLDDT: mean 70.35, std 20.31, range [31.94, 95.44]

Foldseek 3Di:
DLLVVLVVVLVPDDPVLSVVLLVVLQVLLVQLVVLVVVVVVLVPDDPVVCVVPVPVVSVLSNDSLSVLLVVLVVVDDDPPVCVVVVVVCSVVSSVNSVSNSVSSNPPPDPCPPPDPPDPPPPDPPPDPDDDDDDDDDPPDDDDDDDD

Sequence (147 aa):
ERIETVHLFLAKLPHLHRVCLSHVMKHLDFVWSHQRKLQAYLATEPQELKNATSGSRLQHLCKPNSWLLVFRQILIRPPWPLLTDFAVGLEVHLRALQAVFLTLATTSGDTAPLGPAILNLPLPTKSLAEDSAENRCDVDKYKRRDD